Protein AF-V6S1D3-F1 (afdb_monomer)

pLDDT: mean 84.88, std 14.57, range [31.7, 97.12]

Structure (mmCIF, N/CA/C/O backbone):
data_AF-V6S1D3-F1
#
_entry.id   AF-V6S1D3-F1
#
loop_
_atom_site.group_PDB
_atom_site.id
_atom_site.type_symbol
_atom_site.label_atom_id
_atom_site.label_alt_id
_atom_site.label_comp_id
_atom_site.label_asym_id
_atom_site.label_entity_id
_atom_site.label_seq_id
_atom_site.pdbx_PDB_ins_code
_atom_site.Cartn_x
_atom_site.Cartn_y
_atom_site.Cartn_z
_atom_site.occupancy
_atom_site.B_iso_or_equiv
_atom_site.auth_seq_id
_atom_site.auth_comp_id
_atom_site.auth_asym_id
_atom_site.auth_atom_id
_atom_site.pdbx_PDB_model_num
ATOM 1 N N . MET A 1 1 ? 0.165 21.071 -6.051 1.00 31.70 1 MET A N 1
ATOM 2 C CA . MET A 1 1 ? -0.203 20.958 -4.627 1.00 31.70 1 MET A CA 1
ATOM 3 C C . MET A 1 1 ? -1.446 20.091 -4.644 1.00 31.70 1 MET A C 1
ATOM 5 O O . MET A 1 1 ? -2.507 20.615 -4.938 1.00 31.70 1 MET A O 1
ATOM 9 N N . ASN A 1 2 ? -1.272 18.768 -4.607 1.00 33.88 2 ASN A N 1
ATOM 10 C CA . ASN A 1 2 ? -2.340 17.838 -4.980 1.00 33.88 2 ASN A CA 1
ATOM 11 C C . ASN A 1 2 ? -3.103 17.347 -3.750 1.00 33.88 2 ASN A C 1
ATOM 13 O O . ASN A 1 2 ? -2.516 17.071 -2.704 1.00 33.88 2 ASN A O 1
ATOM 17 N N . ASP A 1 3 ? -4.419 17.279 -3.931 1.00 38.75 3 ASP A N 1
ATOM 18 C CA . ASP A 1 3 ? -5.449 16.842 -2.998 1.00 38.75 3 ASP A CA 1
ATOM 19 C C . ASP A 1 3 ? -5.286 15.384 -2.567 1.00 38.75 3 ASP A C 1
ATOM 21 O O . ASP A 1 3 ? -6.010 14.494 -2.996 1.00 38.75 3 ASP A O 1
ATOM 25 N N . HIS A 1 4 ? -4.426 15.132 -1.587 1.00 42.59 4 HIS A N 1
ATOM 26 C CA . HIS A 1 4 ? -4.597 13.955 -0.729 1.00 42.59 4 HIS A CA 1
ATOM 27 C C . HIS A 1 4 ? -5.746 14.170 0.289 1.00 42.59 4 HIS A C 1
ATOM 29 O O . HIS A 1 4 ? -5.700 13.608 1.378 1.00 42.59 4 HIS A O 1
ATOM 35 N N . ARG A 1 5 ? -6.678 15.121 0.070 1.00 42.47 5 ARG A N 1
ATOM 36 C CA . ARG A 1 5 ? -7.819 15.403 0.975 1.00 42.47 5 ARG A CA 1
ATOM 37 C C . ARG A 1 5 ? -8.984 14.442 0.705 1.00 42.47 5 ARG A C 1
ATOM 39 O O . ARG A 1 5 ? -9.472 13.845 1.652 1.00 42.47 5 ARG A O 1
ATOM 46 N N . ASP A 1 6 ? -9.282 14.166 -0.561 1.00 51.72 6 ASP A N 1
ATOM 47 C CA . ASP A 1 6 ? -10.417 13.315 -0.964 1.00 51.72 6 ASP A CA 1
ATOM 48 C C . ASP A 1 6 ? -10.170 11.803 -0.782 1.00 51.72 6 ASP A C 1
ATOM 50 O O . ASP A 1 6 ? -11.082 10.989 -0.915 1.00 51.72 6 ASP A O 1
ATOM 54 N N . LEU A 1 7 ? -8.930 11.395 -0.495 1.00 53.19 7 LEU A N 1
ATOM 55 C CA . LEU A 1 7 ? -8.525 9.986 -0.394 1.00 53.19 7 LEU A CA 1
ATOM 56 C C . LEU A 1 7 ? -9.093 9.289 0.854 1.00 53.19 7 LEU A C 1
ATOM 58 O O . LEU A 1 7 ? -9.283 8.075 0.855 1.00 53.19 7 LEU A O 1
ATOM 62 N N . PHE A 1 8 ? -9.336 10.074 1.907 1.00 54.19 8 PHE A N 1
ATOM 63 C CA . PHE A 1 8 ? -9.565 9.586 3.265 1.00 54.19 8 PHE A CA 1
ATOM 64 C C . PHE A 1 8 ? -10.981 9.822 3.783 1.00 54.19 8 PHE A C 1
ATOM 66 O O . PHE A 1 8 ? -11.478 8.965 4.505 1.00 54.19 8 PHE A O 1
ATOM 73 N N . GLU A 1 9 ? -11.653 10.900 3.362 1.00 52.69 9 GLU A N 1
ATOM 74 C CA . GLU A 1 9 ? -13.093 11.084 3.620 1.00 52.69 9 GLU A CA 1
ATOM 75 C C . GLU A 1 9 ? -13.883 9.912 3.007 1.00 52.69 9 GLU A C 1
ATOM 77 O O . GLU A 1 9 ? -14.646 9.255 3.699 1.00 52.69 9 GLU A O 1
ATOM 82 N N . ASN A 1 10 ? -13.537 9.483 1.787 1.00 59.31 10 ASN A N 1
ATOM 83 C CA . ASN A 1 10 ? -14.178 8.333 1.134 1.00 59.31 10 ASN A CA 1
ATOM 84 C C . ASN A 1 10 ? -13.950 6.973 1.821 1.00 59.31 10 ASN A C 1
ATOM 86 O O . ASN A 1 10 ? -14.716 6.045 1.573 1.00 59.31 10 ASN A O 1
ATOM 90 N N . LEU A 1 11 ? -12.875 6.812 2.606 1.00 64.75 11 LEU A N 1
ATOM 91 C CA . LEU A 1 11 ? -12.559 5.537 3.260 1.00 64.75 11 LEU A CA 1
ATOM 92 C C . LEU A 1 11 ? -13.444 5.323 4.491 1.00 64.75 11 LEU A C 1
ATOM 94 O O . LEU A 1 11 ? -13.803 4.185 4.760 1.00 64.75 11 LEU A O 1
ATOM 98 N N . PHE A 1 12 ? -13.814 6.409 5.179 1.00 63.56 12 PHE A N 1
ATOM 99 C CA . PHE A 1 12 ? -14.596 6.407 6.420 1.00 63.56 12 PHE A CA 1
ATOM 100 C C . PHE A 1 12 ? -16.001 7.021 6.285 1.00 63.56 12 PHE A C 1
ATOM 102 O O . PHE A 1 12 ? -16.746 7.016 7.260 1.00 63.56 12 PHE A O 1
ATOM 109 N N . ASP A 1 13 ? -16.383 7.514 5.104 1.00 60.44 13 ASP A N 1
ATOM 110 C CA . ASP A 1 13 ? -17.761 7.901 4.798 1.00 60.44 13 ASP A CA 1
ATOM 111 C C . ASP A 1 13 ? -18.659 6.663 4.615 1.00 60.44 13 ASP A C 1
ATOM 113 O O . ASP A 1 13 ? -18.249 5.640 4.050 1.00 60.44 13 ASP A O 1
ATOM 117 N N . ASP A 1 14 ? -19.917 6.784 5.058 1.00 48.09 14 ASP A N 1
ATOM 118 C CA . ASP A 1 14 ? -20.993 5.795 4.897 1.00 48.09 14 ASP A CA 1
ATOM 119 C C . ASP A 1 14 ? -21.235 5.496 3.401 1.00 48.09 14 ASP A C 1
ATOM 121 O O . ASP A 1 14 ? -22.093 6.088 2.743 1.00 48.09 14 ASP A O 1
ATOM 125 N N . GLY A 1 15 ? -20.448 4.586 2.825 1.00 56.25 15 GLY A N 1
ATOM 126 C CA . GLY A 1 15 ? -20.523 4.274 1.397 1.00 56.25 15 GLY A CA 1
ATOM 127 C C . GLY A 1 15 ? -19.236 3.812 0.722 1.00 56.25 15 GLY A C 1
ATOM 128 O O . GLY A 1 15 ? -19.253 3.698 -0.504 1.00 56.25 15 GLY A O 1
ATOM 129 N N . PHE A 1 16 ? -18.149 3.539 1.460 1.00 65.25 16 PHE A N 1
ATOM 130 C CA . PHE A 1 16 ? -16.897 3.043 0.878 1.00 65.25 16 PHE A CA 1
ATOM 131 C C . PHE A 1 16 ? -17.126 1.859 -0.082 1.00 65.25 16 PHE A C 1
ATOM 133 O O . PHE A 1 16 ? -17.372 0.717 0.321 1.00 65.25 16 PHE A O 1
ATOM 140 N N . ASP A 1 17 ? -17.006 2.129 -1.384 1.00 67.00 17 ASP A N 1
ATOM 141 C CA . ASP A 1 17 ? -16.929 1.103 -2.415 1.00 67.00 17 ASP A CA 1
ATOM 142 C C . ASP A 1 17 ? -15.466 0.886 -2.779 1.00 67.00 17 ASP A C 1
ATOM 144 O O . ASP A 1 17 ? -14.853 1.675 -3.506 1.00 67.00 17 ASP A O 1
ATOM 148 N N . SER A 1 18 ? -14.929 -0.242 -2.319 1.00 65.00 18 SER A N 1
ATOM 149 C CA . SER A 1 18 ? -13.588 -0.701 -2.673 1.00 65.00 18 SER A CA 1
ATOM 150 C C . SER A 1 18 ? -13.318 -0.672 -4.184 1.00 65.00 18 SER A C 1
ATOM 152 O O . SER A 1 18 ? -12.186 -0.426 -4.566 1.00 65.00 18 SER A O 1
ATOM 154 N N . ASN A 1 19 ? -14.311 -0.817 -5.072 1.00 64.31 19 ASN A N 1
ATOM 155 C CA . ASN A 1 19 ? -14.105 -0.749 -6.530 1.00 64.31 19 ASN A CA 1
ATOM 156 C C . ASN A 1 19 ? -13.844 0.681 -7.0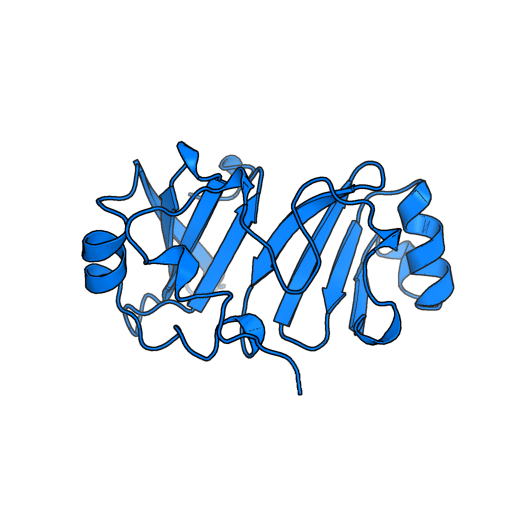49 1.00 64.31 19 ASN A C 1
ATOM 158 O O . ASN A 1 19 ? -13.356 0.902 -8.169 1.00 64.31 19 ASN A O 1
ATOM 162 N N . THR A 1 20 ? -14.190 1.685 -6.249 1.00 69.31 20 THR A N 1
ATOM 163 C CA . THR A 1 20 ? -14.003 3.101 -6.577 1.00 69.31 20 THR A CA 1
ATOM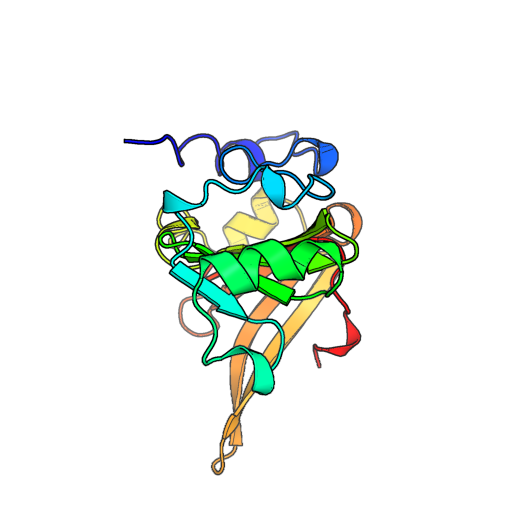 164 C C . THR A 1 20 ? -12.721 3.687 -6.014 1.00 69.31 20 THR A C 1
ATOM 166 O O . THR A 1 20 ? -12.264 4.696 -6.560 1.00 69.31 20 THR A O 1
ATOM 169 N N . PHE A 1 21 ? -12.117 3.021 -5.024 1.00 77.50 21 PHE A N 1
ATOM 170 C CA . PHE A 1 21 ? -10.929 3.496 -4.332 1.00 77.50 21 PHE A CA 1
ATOM 171 C C . PHE A 1 21 ? -9.777 3.778 -5.301 1.00 77.50 21 PHE A C 1
ATOM 173 O O . PHE A 1 21 ? -9.497 3.018 -6.235 1.00 77.50 21 PHE A O 1
ATOM 180 N N . LYS A 1 22 ? -9.132 4.922 -5.081 1.00 80.88 22 LYS A N 1
ATOM 181 C CA . LYS A 1 22 ? -8.011 5.427 -5.867 1.00 80.88 22 LYS A CA 1
A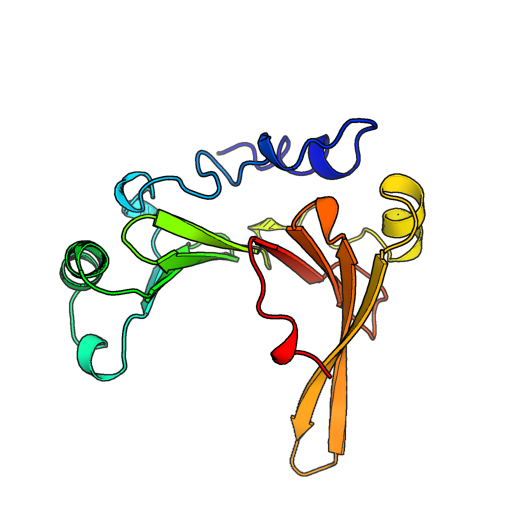TOM 182 C C . LYS A 1 22 ? -6.950 5.955 -4.929 1.00 80.88 22 LYS A C 1
ATOM 184 O O . LYS A 1 22 ? -7.275 6.584 -3.927 1.00 80.88 22 LYS A O 1
ATOM 189 N N . VAL A 1 23 ? -5.698 5.793 -5.335 1.00 80.38 23 VAL A N 1
ATOM 190 C CA . VAL A 1 23 ? -4.575 6.506 -4.739 1.00 80.38 23 VAL A CA 1
ATOM 191 C C . VAL A 1 23 ? -3.993 7.430 -5.793 1.00 80.38 23 VAL A C 1
ATOM 193 O O . VAL A 1 23 ? -3.537 6.976 -6.843 1.00 80.38 23 VAL A O 1
ATOM 196 N N . ASP A 1 24 ? -4.080 8.738 -5.554 1.00 80.69 24 ASP A N 1
ATOM 197 C CA . ASP A 1 24 ? -3.948 9.760 -6.595 1.00 80.69 24 ASP A CA 1
ATOM 198 C C . ASP A 1 24 ? -4.883 9.458 -7.789 1.00 80.69 24 ASP A C 1
ATOM 200 O O . ASP A 1 24 ? -6.104 9.406 -7.649 1.00 80.69 24 ASP A O 1
ATOM 204 N N . ASN A 1 25 ? -4.319 9.221 -8.976 1.00 84.88 25 ASN A N 1
ATOM 205 C CA . ASN A 1 25 ? -5.057 8.862 -10.188 1.00 84.88 25 ASN A CA 1
ATOM 206 C C . ASN A 1 25 ? -4.983 7.361 -10.517 1.00 84.88 25 ASN A C 1
ATOM 208 O O . ASN A 1 25 ? -5.371 6.967 -11.618 1.00 84.88 25 ASN A O 1
ATOM 212 N N . LEU A 1 26 ? -4.477 6.538 -9.595 1.00 90.38 26 LEU A N 1
ATOM 213 C CA . LEU A 1 26 ? -4.231 5.113 -9.799 1.00 90.38 26 LEU A CA 1
ATOM 214 C C . LEU A 1 26 ? -5.285 4.264 -9.087 1.00 90.38 26 LEU A C 1
ATOM 216 O O . LEU A 1 26 ? -5.695 4.573 -7.970 1.00 90.38 26 LEU A O 1
ATOM 220 N N . LYS A 1 27 ? -5.685 3.165 -9.724 1.00 90.94 27 LYS A N 1
ATOM 221 C CA . LYS A 1 27 ? -6.521 2.108 -9.143 1.00 90.94 27 LYS A CA 1
ATOM 222 C C . LYS A 1 27 ? -5.816 0.763 -9.155 1.00 90.94 27 LYS A C 1
ATOM 224 O O . LYS A 1 27 ? -4.851 0.557 -9.890 1.00 90.94 27 LYS A O 1
ATOM 229 N N . LEU A 1 28 ? -6.371 -0.193 -8.415 1.00 89.81 28 LEU A N 1
ATOM 230 C CA . LEU A 1 28 ? -6.077 -1.595 -8.688 1.00 89.81 28 LEU A CA 1
ATOM 231 C C . LEU A 1 28 ? -6.424 -1.934 -10.137 1.00 89.81 28 LEU A C 1
ATOM 233 O O . LEU A 1 28 ? -7.393 -1.430 -10.707 1.00 89.81 28 LEU A O 1
ATOM 237 N N . TYR A 1 29 ? -5.605 -2.804 -10.711 1.00 92.62 29 TYR A N 1
ATOM 238 C CA . TYR A 1 29 ? -5.677 -3.307 -12.078 1.00 92.62 29 TYR A CA 1
ATOM 239 C C . TYR A 1 29 ? -5.463 -2.256 -13.176 1.00 92.62 29 TYR A C 1
ATOM 241 O O . TYR A 1 29 ? -5.560 -2.578 -14.361 1.00 92.62 29 TYR A O 1
ATOM 249 N N . ASP A 1 30 ? -5.104 -1.022 -12.814 1.00 94.38 30 ASP A N 1
ATOM 250 C CA . ASP A 1 30 ? -4.561 -0.071 -13.773 1.00 94.38 30 ASP A CA 1
ATOM 251 C C . ASP A 1 30 ? -3.210 -0.550 -14.305 1.00 94.38 30 ASP A C 1
ATOM 253 O O . ASP A 1 30 ? -2.424 -1.169 -13.588 1.00 94.38 30 ASP A O 1
ATOM 257 N N . LYS A 1 31 ? -2.912 -0.216 -15.563 1.00 96.50 31 LYS A N 1
ATOM 258 C CA . LYS A 1 31 ? -1.578 -0.431 -16.127 1.00 96.50 31 LYS A CA 1
ATOM 259 C C . LYS A 1 31 ? -0.534 0.406 -15.396 1.00 96.50 31 LYS A C 1
ATOM 261 O O . LYS A 1 31 ? -0.771 1.588 -15.136 1.00 96.50 31 LYS A O 1
ATOM 266 N N . TYR A 1 32 ? 0.648 -0.167 -15.179 1.00 94.81 32 TYR A N 1
ATOM 267 C CA . TYR A 1 32 ? 1.772 0.529 -14.540 1.00 94.81 32 TYR A CA 1
ATOM 268 C C . TYR A 1 32 ? 2.195 1.806 -15.294 1.00 94.81 32 TYR A C 1
ATOM 270 O O . TYR A 1 32 ? 2.684 2.754 -14.689 1.00 94.81 32 TYR A O 1
ATOM 278 N N . GLU A 1 33 ? 1.941 1.880 -16.604 1.00 95.44 33 GLU A N 1
ATOM 279 C CA . GLU A 1 33 ? 2.205 3.058 -17.447 1.00 95.44 33 GLU A CA 1
ATOM 280 C C . GLU A 1 33 ? 1.448 4.322 -16.999 1.00 95.44 33 GLU A C 1
ATOM 282 O O . GLU A 1 33 ? 1.834 5.429 -17.369 1.00 95.44 33 GLU A O 1
ATOM 287 N N . LYS A 1 34 ? 0.373 4.185 -16.206 1.00 95.50 34 LYS A N 1
ATOM 288 C CA . LYS A 1 34 ? -0.346 5.333 -15.630 1.00 95.50 34 LYS A CA 1
ATOM 289 C C . LYS A 1 34 ? 0.413 6.015 -14.491 1.00 95.50 34 LYS A C 1
ATOM 291 O O . LYS A 1 34 ? 0.047 7.127 -14.112 1.00 95.50 34 LYS A O 1
ATOM 296 N N . ILE A 1 35 ? 1.426 5.361 -13.920 1.00 94.88 35 ILE A N 1
ATOM 297 C CA . ILE A 1 35 ? 2.241 5.929 -12.847 1.00 94.88 35 ILE A CA 1
ATOM 298 C C . ILE A 1 35 ? 3.006 7.128 -13.411 1.00 94.88 35 ILE A C 1
ATOM 300 O O . ILE A 1 35 ? 3.734 7.005 -14.396 1.00 94.88 35 ILE A O 1
ATOM 304 N N . ASP A 1 36 ? 2.865 8.292 -12.775 1.00 93.88 36 ASP A N 1
ATOM 305 C CA . ASP A 1 36 ? 3.671 9.456 -13.135 1.00 93.88 36 ASP A CA 1
ATOM 306 C C . ASP A 1 36 ? 5.142 9.155 -12.841 1.00 93.88 36 ASP A C 1
ATOM 308 O O . ASP A 1 36 ? 5.568 9.120 -11.685 1.00 93.88 36 ASP A O 1
ATOM 312 N N . PHE A 1 37 ? 5.926 8.966 -13.902 1.00 94.25 37 PHE A N 1
ATOM 313 C CA . PHE A 1 37 ? 7.347 8.651 -13.806 1.00 94.25 37 PHE A CA 1
ATOM 314 C C . PHE A 1 37 ? 8.121 9.667 -12.950 1.00 94.25 37 PHE A C 1
ATOM 316 O O . PHE A 1 37 ?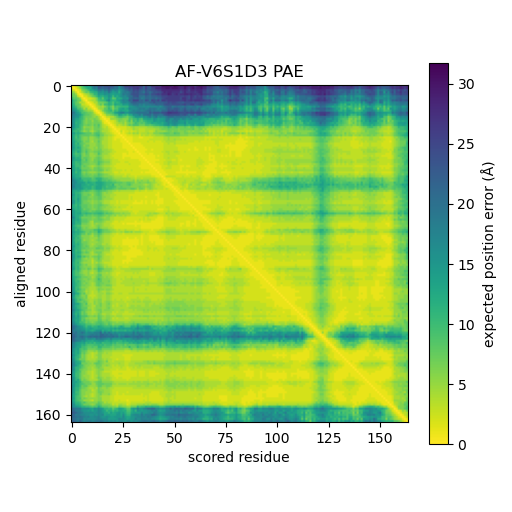 9.100 9.303 -12.304 1.00 94.25 37 PHE A O 1
ATOM 323 N N . LYS A 1 38 ? 7.675 10.932 -12.884 1.00 94.56 38 LYS A N 1
ATOM 324 C CA . LYS A 1 38 ? 8.315 11.972 -12.059 1.00 94.56 38 LYS A CA 1
ATOM 325 C C . LYS A 1 38 ? 8.113 11.772 -10.557 1.00 94.56 38 LYS A C 1
ATOM 327 O O . LYS A 1 38 ? 8.879 12.332 -9.778 1.00 94.56 38 LYS A O 1
ATOM 332 N N . LYS A 1 39 ? 7.091 11.015 -10.154 1.00 94.00 39 LYS A N 1
ATOM 333 C CA . LYS A 1 39 ? 6.829 10.665 -8.754 1.00 94.00 39 LYS A CA 1
ATOM 334 C C . LYS A 1 39 ? 7.572 9.410 -8.307 1.00 94.00 39 LYS A C 1
ATOM 336 O O . LYS A 1 39 ? 7.577 9.118 -7.113 1.00 94.00 39 LYS A O 1
ATOM 341 N N . ILE A 1 40 ? 8.170 8.658 -9.231 1.00 96.25 40 ILE A N 1
ATOM 342 C CA . ILE A 1 40 ? 8.870 7.420 -8.897 1.00 96.25 40 ILE A CA 1
ATOM 343 C C . ILE A 1 40 ? 10.187 7.761 -8.202 1.00 96.25 40 ILE A C 1
ATOM 345 O O . ILE A 1 40 ? 11.063 8.406 -8.776 1.00 96.25 40 ILE A O 1
ATOM 349 N N . GLN A 1 41 ? 10.323 7.286 -6.970 1.00 95.81 41 GLN A N 1
ATOM 350 C CA . GLN A 1 41 ? 11.561 7.339 -6.207 1.00 95.81 41 GLN A CA 1
ATOM 351 C C . GLN A 1 41 ? 12.448 6.139 -6.543 1.00 95.81 41 GLN A C 1
ATOM 353 O O . GLN A 1 41 ? 13.641 6.297 -6.796 1.00 95.81 41 GLN A O 1
ATOM 358 N N . GLU A 1 42 ? 11.859 4.942 -6.573 1.00 96.44 42 GLU A N 1
ATOM 359 C CA . GLU A 1 42 ? 12.586 3.693 -6.772 1.00 96.44 42 GLU A CA 1
ATOM 360 C C . GLU A 1 42 ? 11.714 2.624 -7.441 1.00 96.44 42 GLU A C 1
ATOM 362 O O . GLU A 1 42 ? 10.488 2.631 -7.336 1.00 96.44 42 GLU A O 1
ATOM 367 N N . ILE A 1 43 ? 12.366 1.696 -8.143 1.00 97.12 43 ILE A N 1
ATOM 368 C CA . ILE A 1 43 ? 11.752 0.476 -8.668 1.00 97.12 43 ILE A CA 1
ATOM 369 C C . ILE A 1 43 ? 12.623 -0.703 -8.236 1.00 97.12 43 ILE A C 1
ATOM 371 O O . ILE A 1 43 ? 13.840 -0.693 -8.462 1.00 97.12 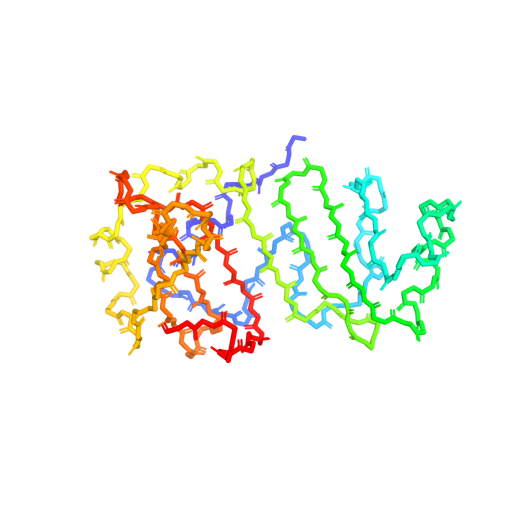43 ILE A O 1
ATOM 375 N N . TYR A 1 44 ? 11.994 -1.719 -7.661 1.00 95.44 44 TYR A N 1
ATOM 376 C CA . TYR A 1 44 ? 12.606 -2.987 -7.291 1.00 95.44 44 TYR A CA 1
ATOM 377 C C . TYR A 1 44 ? 12.005 -4.112 -8.137 1.00 95.44 44 TYR A C 1
ATOM 379 O O . TYR A 1 44 ? 10.794 -4.282 -8.168 1.00 95.44 44 TYR A O 1
ATOM 387 N N . ILE A 1 45 ? 12.840 -4.883 -8.832 1.00 93.88 45 ILE A N 1
ATOM 388 C CA . ILE A 1 45 ? 12.409 -6.054 -9.621 1.00 93.88 45 ILE A CA 1
ATOM 389 C C . ILE A 1 45 ? 13.136 -7.287 -9.097 1.00 93.88 45 ILE A C 1
ATOM 391 O O . ILE A 1 45 ? 12.534 -8.262 -8.667 1.00 93.88 45 ILE A O 1
ATOM 395 N N . SER A 1 46 ? 14.463 -7.220 -9.102 1.00 91.00 46 SER A N 1
ATOM 396 C CA . SER A 1 46 ? 15.335 -8.226 -8.507 1.00 91.00 46 SER A CA 1
ATOM 397 C C . SER A 1 46 ? 16.694 -7.608 -8.163 1.00 91.00 46 SER A C 1
ATOM 399 O O . SER A 1 46 ? 17.037 -6.560 -8.731 1.00 91.00 46 SER A O 1
ATOM 401 N N . PRO A 1 47 ? 17.512 -8.257 -7.314 1.00 89.06 47 PRO A N 1
ATOM 402 C CA . PRO A 1 47 ? 18.846 -7.757 -6.968 1.00 89.06 47 PRO A CA 1
ATOM 403 C C . PRO A 1 47 ? 19.735 -7.484 -8.195 1.00 89.06 47 PRO A C 1
ATOM 405 O O . PRO A 1 47 ? 20.481 -6.511 -8.247 1.00 89.06 47 PRO A O 1
ATOM 408 N N . GLU A 1 48 ? 19.607 -8.289 -9.254 1.00 85.69 48 GLU A N 1
ATOM 409 C CA . GLU A 1 48 ? 20.384 -8.125 -10.492 1.00 85.69 48 GLU A CA 1
ATOM 410 C C . GLU A 1 48 ? 20.050 -6.833 -11.254 1.00 85.69 48 GLU A C 1
ATOM 412 O O . GLU A 1 48 ? 20.863 -6.319 -12.026 1.00 85.69 48 GLU A O 1
ATOM 417 N N . THR A 1 49 ? 18.852 -6.285 -11.038 1.00 84.56 49 THR A N 1
ATOM 418 C CA . THR A 1 49 ? 18.392 -5.060 -11.702 1.00 84.56 49 THR A CA 1
ATOM 419 C C . THR A 1 49 ? 18.792 -3.784 -10.970 1.00 84.56 49 THR A C 1
ATOM 421 O O . THR A 1 49 ? 18.595 -2.704 -11.524 1.00 84.56 49 THR A O 1
ATOM 424 N N . GLU A 1 50 ? 19.387 -3.865 -9.775 1.00 86.12 50 GLU A N 1
ATOM 425 C CA . GLU A 1 50 ? 19.693 -2.698 -8.933 1.00 86.12 50 GLU A CA 1
ATOM 426 C C . GLU A 1 50 ? 20.526 -1.635 -9.654 1.00 86.12 50 GLU A C 1
ATOM 428 O O . GLU A 1 50 ? 20.244 -0.445 -9.529 1.00 86.12 50 GLU A O 1
ATOM 433 N N . ARG A 1 51 ? 21.491 -2.073 -10.475 1.00 90.38 51 ARG A N 1
ATOM 434 C CA . ARG A 1 51 ? 22.415 -1.205 -11.227 1.00 90.38 51 ARG A CA 1
ATOM 435 C C . ARG A 1 51 ? 21.781 -0.515 -12.437 1.00 90.38 51 ARG A C 1
ATOM 437 O O . ARG A 1 51 ? 22.427 0.321 -13.067 1.00 90.38 51 ARG A O 1
ATOM 444 N N . LEU A 1 52 ? 20.560 -0.889 -12.816 1.00 93.44 52 LEU A N 1
ATOM 445 C CA . LEU A 1 52 ? 19.870 -0.284 -13.949 1.00 93.44 52 LEU A CA 1
ATOM 446 C C . LEU A 1 52 ? 19.356 1.110 -13.591 1.00 93.44 52 LEU A C 1
ATOM 448 O O . LEU A 1 52 ? 18.947 1.376 -12.461 1.00 93.44 52 LEU A O 1
ATOM 452 N N . SER A 1 53 ? 19.317 1.992 -14.590 1.00 96.06 53 SER A N 1
ATOM 453 C CA . SER A 1 53 ? 18.648 3.282 -14.447 1.00 96.06 53 SER A CA 1
ATOM 454 C C . SER A 1 53 ? 17.158 3.086 -14.155 1.00 96.06 53 SER A C 1
ATOM 456 O O . SER A 1 53 ? 16.556 2.096 -14.578 1.00 96.06 53 SER A O 1
ATOM 458 N N . LEU A 1 54 ? 16.540 4.065 -13.492 1.00 95.56 54 LEU A N 1
ATOM 459 C CA . LEU A 1 54 ? 15.108 4.032 -13.185 1.00 95.56 54 LEU A CA 1
ATOM 460 C C . LEU A 1 54 ? 14.251 3.814 -14.440 1.00 95.56 54 LEU A C 1
ATOM 462 O O . LEU A 1 54 ? 13.314 3.024 -14.423 1.00 95.56 54 LEU A O 1
ATOM 466 N N . LYS A 1 55 ? 14.630 4.447 -15.558 1.00 95.88 55 LYS A N 1
ATOM 467 C CA . LYS A 1 55 ? 13.962 4.273 -16.852 1.00 95.88 55 LYS A CA 1
ATOM 468 C C . LYS A 1 55 ? 14.031 2.824 -17.341 1.00 95.88 55 LYS A C 1
ATOM 470 O O . LYS A 1 55 ? 13.009 2.251 -17.687 1.00 95.88 55 LYS A O 1
ATOM 475 N N . ASN A 1 56 ? 15.215 2.211 -17.298 1.00 95.88 56 ASN A N 1
ATOM 476 C CA . ASN A 1 56 ? 15.390 0.822 -17.730 1.00 95.88 56 ASN A CA 1
ATOM 477 C C . ASN A 1 56 ? 14.640 -0.162 -16.820 1.00 95.88 56 ASN A C 1
ATOM 479 O O . ASN A 1 56 ? 14.156 -1.187 -17.295 1.00 95.88 56 ASN A O 1
ATOM 483 N N . LYS A 1 57 ? 14.550 0.130 -15.516 1.00 96.06 57 LYS A N 1
ATOM 484 C CA . LYS A 1 57 ? 13.726 -0.647 -14.582 1.00 96.06 57 LYS A CA 1
ATOM 485 C C . LYS A 1 57 ? 12.239 -0.506 -14.921 1.00 96.06 57 LYS A C 1
ATOM 487 O O . LYS A 1 57 ? 11.549 -1.511 -15.010 1.00 96.06 57 LYS A O 1
ATOM 492 N N . PHE A 1 58 ? 11.768 0.709 -15.195 1.00 95.88 58 PHE A N 1
ATOM 493 C CA . PHE A 1 58 ? 10.378 0.959 -15.582 1.00 95.88 58 PHE A CA 1
ATOM 494 C C . PHE A 1 58 ? 9.996 0.252 -16.889 1.00 95.88 58 PHE A C 1
ATOM 496 O O . PHE A 1 58 ? 8.956 -0.393 -16.953 1.00 95.88 58 PHE A O 1
ATOM 503 N N . ASP A 1 59 ? 10.869 0.271 -17.900 1.00 94.12 59 ASP A N 1
ATOM 504 C CA . ASP A 1 59 ? 10.644 -0.456 -19.158 1.00 94.12 59 ASP A CA 1
ATOM 505 C C . ASP A 1 59 ? 10.585 -1.983 -18.946 1.00 94.12 59 ASP A C 1
ATOM 507 O O . ASP A 1 59 ? 9.874 -2.696 -19.658 1.00 94.12 59 ASP A O 1
ATOM 511 N N . LYS A 1 60 ? 11.311 -2.510 -17.949 1.00 94.50 60 LYS A N 1
ATOM 512 C CA . LYS A 1 60 ? 11.298 -3.940 -17.607 1.00 94.50 60 LYS A CA 1
ATOM 513 C C . LYS A 1 60 ? 9.993 -4.408 -16.964 1.00 94.50 60 LYS A C 1
ATOM 515 O O . LYS A 1 60 ? 9.672 -5.583 -17.139 1.00 94.50 60 LYS A O 1
ATOM 520 N N . LEU A 1 61 ? 9.227 -3.523 -16.317 1.00 94.06 61 LEU A N 1
ATOM 521 C CA . LEU A 1 61 ? 7.926 -3.858 -15.710 1.00 94.06 61 LEU A CA 1
ATOM 522 C C . LEU A 1 61 ? 6.897 -4.379 -16.726 1.00 94.06 61 LEU A C 1
ATOM 524 O O . LEU A 1 61 ? 5.921 -5.021 -16.350 1.00 94.06 61 LEU A O 1
ATOM 528 N N . LYS A 1 62 ? 7.143 -4.167 -18.025 1.00 92.31 62 LYS A N 1
ATOM 529 C CA . LYS A 1 62 ? 6.359 -4.764 -19.107 1.00 92.31 62 LYS A CA 1
ATOM 530 C C . LYS A 1 62 ? 6.389 -6.298 -19.111 1.00 92.31 62 LYS A C 1
ATOM 532 O O . LYS A 1 62 ? 5.462 -6.934 -19.587 1.00 92.31 62 LYS A O 1
ATOM 537 N N . ASN A 1 63 ? 7.490 -6.895 -18.662 1.00 91.75 63 ASN A N 1
ATOM 538 C CA . ASN A 1 63 ? 7.714 -8.339 -18.788 1.00 91.75 63 ASN A CA 1
ATOM 539 C C . ASN A 1 63 ? 8.065 -9.008 -17.457 1.00 91.75 63 ASN A C 1
ATOM 541 O O . ASN A 1 63 ? 8.297 -10.214 -17.434 1.00 91.75 63 ASN A O 1
ATOM 545 N N . VAL A 1 64 ? 8.200 -8.231 -16.383 1.00 93.38 64 VAL A N 1
ATOM 546 C CA . VAL A 1 64 ? 8.654 -8.724 -15.085 1.00 93.38 64 VAL A CA 1
ATOM 547 C C . VAL A 1 64 ? 7.885 -8.014 -13.984 1.00 93.38 64 VAL A C 1
ATOM 549 O O . VAL A 1 64 ? 7.697 -6.800 -14.039 1.00 93.38 64 VAL A O 1
ATOM 552 N N . ASP A 1 65 ? 7.485 -8.782 -12.982 1.00 94.81 65 ASP A N 1
ATOM 553 C CA . ASP A 1 65 ? 6.831 -8.276 -11.783 1.00 94.81 65 ASP A CA 1
ATOM 554 C C . ASP A 1 65 ? 7.822 -7.479 -10.917 1.00 94.81 65 ASP A C 1
ATOM 556 O O . ASP A 1 65 ? 9.042 -7.662 -10.994 1.00 94.81 65 ASP A O 1
ATOM 560 N N . GLY A 1 66 ? 7.314 -6.569 -10.093 1.00 95.19 66 GLY A N 1
ATOM 561 C CA . GLY A 1 66 ? 8.162 -5.752 -9.233 1.00 95.19 66 GLY A CA 1
ATOM 562 C C . GLY A 1 66 ? 7.392 -4.757 -8.380 1.00 95.19 66 GLY A C 1
ATOM 563 O O . GLY A 1 66 ? 6.174 -4.635 -8.472 1.00 95.19 66 GLY A O 1
ATOM 564 N N . PHE A 1 67 ? 8.126 -4.012 -7.563 1.00 96.31 67 PHE A N 1
ATOM 565 C CA . PHE A 1 67 ? 7.604 -2.956 -6.711 1.00 96.31 67 PHE A CA 1
ATOM 566 C C . PHE A 1 67 ? 8.034 -1.582 -7.217 1.00 96.31 67 PHE A C 1
ATOM 568 O O . PHE A 1 67 ? 9.190 -1.370 -7.586 1.00 96.31 67 PHE A O 1
ATOM 575 N N . VAL A 1 68 ? 7.105 -0.632 -7.214 1.00 97.00 68 VAL A N 1
ATOM 576 C CA . VAL A 1 68 ? 7.359 0.773 -7.545 1.00 97.00 68 VAL A CA 1
ATOM 577 C C . VAL A 1 68 ? 7.096 1.616 -6.305 1.00 97.00 68 VAL A C 1
ATOM 579 O O . VAL A 1 68 ? 5.974 1.641 -5.805 1.00 97.00 68 VAL A O 1
ATOM 582 N N . HIS A 1 69 ? 8.117 2.319 -5.825 1.00 96.56 69 HIS A N 1
ATOM 583 C CA . HIS A 1 69 ? 8.035 3.218 -4.677 1.00 96.56 69 HIS A CA 1
ATOM 584 C C . HIS A 1 69 ? 7.963 4.667 -5.156 1.00 96.56 69 HIS A C 1
ATOM 586 O O . HIS A 1 69 ? 8.805 5.128 -5.934 1.00 96.56 69 HIS A O 1
ATOM 592 N N . LEU A 1 70 ? 6.949 5.389 -4.693 1.00 95.25 70 LEU A N 1
ATOM 593 C CA . LEU A 1 70 ? 6.724 6.795 -4.999 1.00 95.25 70 LEU A CA 1
ATOM 594 C C . LEU A 1 70 ? 7.185 7.678 -3.835 1.00 95.25 70 LEU A C 1
ATOM 596 O O . LEU A 1 70 ? 7.123 7.278 -2.674 1.00 95.25 70 LEU A O 1
ATOM 600 N N . ILE A 1 71 ? 7.569 8.915 -4.154 1.00 91.06 71 ILE A N 1
ATOM 601 C CA . ILE A 1 71 ? 8.108 9.912 -3.207 1.00 91.06 71 ILE A CA 1
ATOM 602 C C . ILE A 1 71 ? 7.191 10.259 -2.017 1.00 91.06 71 ILE A C 1
ATOM 604 O O . ILE A 1 71 ? 7.660 10.815 -1.024 1.00 91.06 71 ILE A O 1
ATOM 608 N N . ASP A 1 72 ? 5.897 9.949 -2.110 1.00 88.38 72 ASP A N 1
ATOM 609 C CA . ASP A 1 72 ? 4.884 10.300 -1.109 1.00 88.38 72 ASP A CA 1
ATOM 610 C C . ASP A 1 72 ? 4.593 9.144 -0.127 1.00 88.38 72 ASP A C 1
ATOM 612 O O . ASP A 1 72 ? 3.613 9.194 0.604 1.00 88.38 72 ASP A O 1
ATOM 616 N N . GLY A 1 73 ? 5.428 8.098 -0.082 1.00 90.56 73 GLY A N 1
ATOM 617 C CA . GLY A 1 73 ? 5.224 6.949 0.818 1.00 90.56 73 GLY A CA 1
ATOM 618 C C . GLY A 1 73 ? 4.210 5.925 0.293 1.00 90.56 73 GLY A C 1
ATOM 619 O O . GLY A 1 73 ? 3.647 5.146 1.059 1.00 90.56 73 GLY A O 1
ATOM 620 N N . ILE A 1 74 ? 3.978 5.918 -1.023 1.00 94.25 74 ILE A N 1
ATOM 621 C CA . ILE A 1 74 ? 3.130 4.943 -1.719 1.00 94.25 74 ILE A CA 1
ATOM 622 C C . ILE A 1 74 ? 4.040 3.897 -2.355 1.00 94.25 74 ILE A C 1
ATOM 624 O O . ILE A 1 74 ? 4.943 4.245 -3.113 1.00 94.25 74 ILE A O 1
ATOM 628 N N . SER A 1 75 ? 3.787 2.619 -2.098 1.00 95.81 75 SER A N 1
ATOM 629 C CA . SER A 1 75 ? 4.420 1.515 -2.823 1.00 95.81 75 SER A CA 1
ATOM 630 C C . SER A 1 75 ? 3.371 0.705 -3.567 1.00 95.81 75 SER A C 1
ATOM 632 O O . SER A 1 75 ? 2.289 0.455 -3.042 1.00 95.81 75 SER A O 1
ATOM 634 N N . LEU A 1 76 ? 3.699 0.301 -4.786 1.00 95.50 76 LEU A N 1
ATOM 635 C CA . LEU A 1 76 ? 2.812 -0.426 -5.685 1.00 95.50 76 LEU A CA 1
ATOM 636 C C . LEU A 1 76 ? 3.447 -1.761 -6.035 1.00 95.50 76 LEU A C 1
ATOM 638 O O . LEU A 1 76 ? 4.611 -1.779 -6.427 1.00 95.50 76 LEU A O 1
ATOM 642 N N . GLU A 1 77 ? 2.693 -2.849 -5.954 1.00 95.50 77 GLU A N 1
ATOM 643 C CA . GLU A 1 77 ? 3.089 -4.106 -6.588 1.00 95.50 77 GLU A CA 1
ATOM 644 C C . GLU A 1 77 ? 2.555 -4.134 -8.015 1.00 95.50 77 GLU A C 1
ATOM 646 O O . GLU A 1 77 ? 1.356 -3.954 -8.253 1.00 95.50 77 GLU A O 1
ATOM 651 N N . ILE A 1 78 ? 3.454 -4.367 -8.961 1.00 96.00 78 ILE A N 1
ATOM 652 C CA . ILE A 1 78 ? 3.150 -4.543 -10.370 1.00 96.00 78 ILE A CA 1
ATOM 653 C C . ILE A 1 78 ? 3.309 -6.021 -10.688 1.00 96.00 78 ILE A C 1
ATOM 655 O O . ILE A 1 78 ? 4.398 -6.571 -10.536 1.00 96.00 78 ILE A O 1
ATOM 659 N N . SER A 1 79 ? 2.238 -6.645 -11.169 1.00 94.12 79 SER A N 1
ATOM 660 C CA . SER A 1 79 ? 2.295 -8.001 -11.709 1.00 94.12 79 SER A CA 1
ATOM 661 C C . SER A 1 79 ? 1.533 -8.075 -13.015 1.00 94.12 79 SER A C 1
ATOM 663 O O . SER A 1 79 ? 0.408 -7.578 -13.104 1.00 94.12 79 SER A O 1
ATOM 665 N N . ASN A 1 80 ? 2.138 -8.698 -14.028 1.00 93.81 80 ASN A N 1
ATOM 666 C CA . ASN A 1 80 ? 1.572 -8.779 -15.379 1.00 93.81 80 ASN A CA 1
ATOM 667 C C . ASN A 1 80 ? 1.136 -7.399 -15.916 1.00 93.81 80 ASN A C 1
ATOM 669 O O . ASN A 1 80 ? -0.000 -7.214 -16.355 1.00 93.81 80 ASN A O 1
ATOM 673 N N . GLU A 1 81 ? 2.037 -6.413 -15.834 1.00 95.56 81 GLU A N 1
ATOM 674 C CA . GLU A 1 81 ? 1.849 -5.031 -16.312 1.00 95.56 81 GLU A CA 1
ATOM 675 C C . GLU A 1 81 ? 0.770 -4.204 -15.581 1.00 95.56 81 GLU A C 1
ATOM 677 O O . GLU A 1 81 ? 0.504 -3.059 -15.964 1.00 95.56 81 GLU A O 1
ATOM 682 N N . ILE A 1 82 ? 0.147 -4.737 -14.528 1.00 95.31 82 ILE A N 1
ATOM 683 C CA . ILE A 1 82 ? -0.929 -4.058 -13.798 1.00 95.31 82 ILE A CA 1
ATOM 684 C C . ILE A 1 82 ? -0.624 -3.917 -12.312 1.00 95.31 82 ILE A C 1
ATOM 686 O O . ILE A 1 82 ? 0.071 -4.737 -11.718 1.00 95.31 82 ILE A O 1
ATOM 690 N N . ILE A 1 83 ? -1.187 -2.879 -11.701 1.00 94.62 83 ILE A N 1
ATOM 691 C CA . ILE A 1 83 ? -1.101 -2.635 -10.263 1.00 94.62 83 ILE A CA 1
ATOM 692 C C . ILE A 1 83 ? -1.979 -3.661 -9.542 1.00 94.62 83 ILE A C 1
ATOM 694 O O . ILE A 1 83 ? -3.192 -3.704 -9.750 1.00 94.62 83 ILE A O 1
ATOM 698 N N . LYS A 1 84 ? -1.387 -4.500 -8.696 1.00 92.94 84 LYS A N 1
ATOM 699 C CA . LYS A 1 84 ? -2.106 -5.520 -7.913 1.00 92.94 84 LYS A CA 1
ATOM 700 C C . LY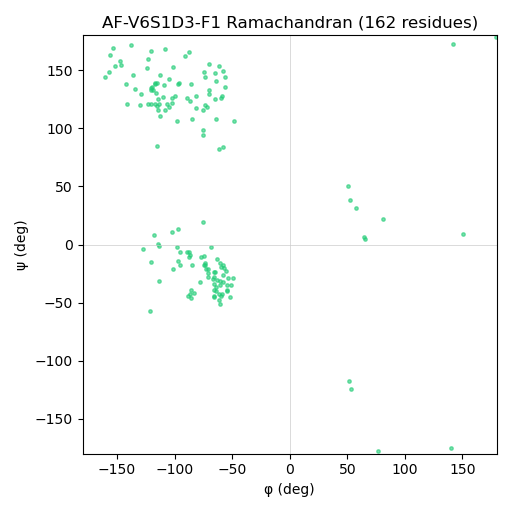S A 1 84 ? -2.332 -5.137 -6.467 1.00 92.94 84 LYS A C 1
ATOM 702 O O . LYS A 1 84 ? -3.225 -5.691 -5.826 1.00 92.94 84 LYS A O 1
ATOM 707 N N . TYR A 1 85 ? -1.532 -4.204 -5.975 1.00 93.19 85 TYR A N 1
ATOM 708 C CA . TYR A 1 85 ? -1.494 -3.913 -4.563 1.00 93.19 85 TYR A CA 1
ATOM 709 C C . TYR A 1 85 ? -0.898 -2.531 -4.297 1.00 93.19 85 TYR A C 1
ATOM 711 O O . TYR A 1 85 ? 0.023 -2.094 -4.988 1.00 93.19 85 TYR A O 1
ATOM 719 N N . PHE A 1 86 ? -1.445 -1.861 -3.287 1.00 93.50 86 PHE A N 1
ATOM 720 C CA . PHE A 1 86 ? -0.995 -0.588 -2.745 1.00 93.50 86 PHE A CA 1
ATOM 721 C C . PHE A 1 86 ? -0.569 -0.779 -1.293 1.00 93.50 86 PHE A C 1
ATOM 723 O O . PHE A 1 86 ? -1.273 -1.407 -0.504 1.00 93.50 86 PHE A O 1
ATOM 730 N N . LYS A 1 87 ? 0.543 -0.149 -0.933 1.00 94.25 87 LYS A N 1
ATOM 731 C CA . LYS A 1 87 ? 1.024 0.033 0.435 1.00 94.25 87 LYS A CA 1
ATOM 732 C C . LYS A 1 87 ? 1.190 1.527 0.684 1.00 94.25 87 LYS A C 1
ATOM 734 O O . LYS A 1 87 ? 1.933 2.179 -0.049 1.00 94.25 87 LYS A O 1
ATOM 739 N N . LEU A 1 88 ? 0.498 2.060 1.680 1.00 93.56 88 LEU A N 1
ATOM 740 C CA . LEU A 1 88 ? 0.443 3.485 1.998 1.00 93.56 88 LEU A CA 1
ATOM 741 C C . LEU A 1 88 ? 1.033 3.720 3.391 1.00 93.56 88 LEU A C 1
ATOM 743 O O . LEU A 1 88 ? 0.540 3.163 4.373 1.00 93.56 88 LEU A O 1
ATOM 747 N N . ARG A 1 89 ? 2.086 4.539 3.462 1.00 92.56 89 ARG A N 1
ATOM 748 C CA . ARG A 1 89 ? 2.771 4.972 4.690 1.00 92.56 89 ARG A CA 1
ATOM 749 C C . ARG A 1 89 ? 3.124 6.458 4.648 1.00 92.56 89 ARG A C 1
ATOM 751 O O . ARG A 1 89 ? 3.008 7.117 3.611 1.00 92.56 89 ARG A O 1
ATOM 758 N N . ASP A 1 90 ? 3.592 6.967 5.783 1.00 88.12 90 ASP A N 1
ATOM 759 C CA . ASP A 1 90 ? 4.191 8.294 5.921 1.00 88.12 90 ASP A CA 1
ATOM 760 C C . ASP A 1 90 ? 3.280 9.409 5.374 1.00 88.12 90 ASP A C 1
ATOM 762 O O . ASP A 1 90 ? 2.118 9.525 5.766 1.00 88.12 90 ASP A O 1
ATOM 766 N N . LYS A 1 91 ? 3.792 10.220 4.440 1.00 88.81 91 LYS A N 1
ATOM 767 C CA . LYS A 1 91 ? 3.082 11.359 3.844 1.00 88.81 91 LYS A CA 1
ATOM 768 C C . LYS A 1 91 ? 1.769 10.963 3.181 1.00 88.81 91 LYS A C 1
ATOM 770 O O . LYS A 1 91 ? 0.829 11.751 3.202 1.00 88.81 91 LYS A O 1
ATOM 775 N N . SER A 1 92 ? 1.679 9.754 2.624 1.00 88.06 92 SER A N 1
ATOM 776 C CA . SER A 1 92 ? 0.461 9.311 1.946 1.00 88.06 92 SER A CA 1
ATOM 777 C C . SER A 1 92 ? -0.712 9.170 2.903 1.00 88.06 92 SER A C 1
ATOM 779 O O . SER A 1 92 ? -1.831 9.378 2.457 1.00 88.06 92 SER A O 1
ATOM 781 N N . ILE A 1 93 ? -0.468 8.894 4.192 1.00 88.69 93 ILE A N 1
ATOM 782 C CA . ILE A 1 93 ? -1.495 8.704 5.228 1.00 88.69 93 ILE A CA 1
ATOM 783 C C . ILE A 1 93 ? -1.423 9.739 6.357 1.00 88.69 93 ILE A C 1
ATOM 785 O O . ILE A 1 93 ? -2.138 9.606 7.345 1.00 88.69 93 ILE A O 1
ATOM 789 N N . GLU A 1 94 ? -0.590 10.778 6.239 1.00 88.62 94 GLU A N 1
ATOM 790 C CA . GLU A 1 94 ? -0.262 11.700 7.342 1.00 88.62 94 GLU A CA 1
ATOM 791 C C . GLU A 1 94 ? -1.502 12.261 8.062 1.00 88.62 94 GLU A C 1
ATOM 793 O O . GLU A 1 94 ? -1.506 12.411 9.283 1.00 88.62 94 GLU A O 1
ATOM 798 N N . LYS A 1 95 ? -2.588 12.488 7.314 1.00 84.69 95 LYS A N 1
ATOM 799 C CA . LYS A 1 95 ? -3.842 13.075 7.805 1.00 84.69 95 LYS A CA 1
ATOM 800 C C . LYS A 1 95 ? -4.690 12.136 8.656 1.00 84.69 95 LYS A C 1
ATOM 802 O O . LYS A 1 95 ? -5.573 12.616 9.355 1.00 84.69 95 LYS A O 1
ATOM 807 N N . ILE A 1 96 ? -4.445 10.831 8.583 1.00 85.19 96 ILE A N 1
ATOM 808 C CA . ILE A 1 96 ? -5.208 9.807 9.308 1.00 85.19 96 ILE A CA 1
ATOM 809 C C . ILE A 1 96 ? -4.368 9.080 10.358 1.00 85.19 96 ILE A C 1
ATOM 811 O O . ILE A 1 96 ? -4.885 8.228 11.071 1.00 85.19 96 ILE A O 1
ATOM 815 N N . THR A 1 97 ? -3.090 9.439 10.507 1.00 89.50 97 THR A N 1
ATOM 816 C CA . THR A 1 97 ? -2.207 8.856 11.534 1.00 89.50 97 THR A CA 1
ATOM 817 C C . THR A 1 97 ? -2.661 9.150 12.967 1.00 89.50 97 THR A C 1
ATOM 819 O O . THR A 1 97 ? -2.160 8.547 13.910 1.00 89.50 97 THR A O 1
ATOM 822 N N . SER A 1 98 ? -3.607 10.076 13.169 1.00 91.38 98 SER A N 1
ATOM 823 C CA . SER A 1 98 ? -4.235 10.319 14.470 1.00 91.38 98 SER A CA 1
ATOM 824 C C . SER A 1 98 ? -5.412 9.393 14.779 1.00 91.38 98 SER A C 1
ATOM 826 O O . SER A 1 98 ? -5.785 9.323 15.946 1.00 91.38 98 SER A O 1
ATOM 828 N N . ILE A 1 99 ? -5.987 8.723 13.771 1.00 91.12 99 ILE A N 1
ATOM 829 C CA . ILE A 1 99 ? -7.170 7.865 13.920 1.00 91.12 99 ILE A CA 1
ATOM 830 C C . ILE A 1 99 ? -6.787 6.607 14.698 1.00 91.12 99 ILE A C 1
ATOM 832 O O . ILE A 1 99 ? -5.802 5.939 14.362 1.00 91.12 99 ILE A O 1
ATOM 836 N N . THR A 1 100 ? -7.561 6.282 15.731 1.00 94.38 100 THR A N 1
ATOM 837 C CA . THR A 1 100 ? -7.333 5.099 16.567 1.00 94.38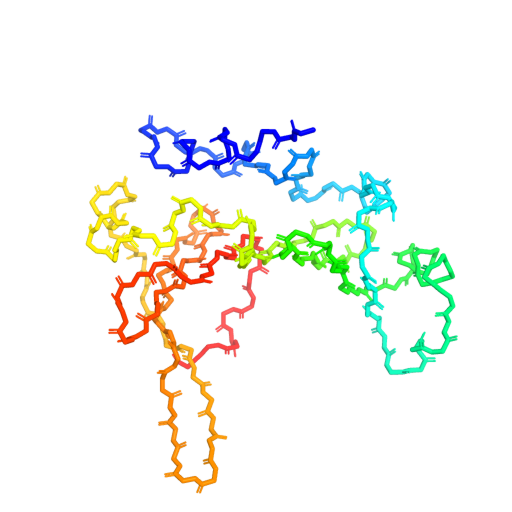 100 THR A CA 1
ATOM 838 C C . THR A 1 100 ? -8.007 3.847 16.017 1.00 94.38 100 THR A C 1
ATOM 840 O O . THR A 1 100 ? -8.900 3.911 15.170 1.00 94.38 100 THR A O 1
ATOM 843 N N . LYS A 1 101 ? -7.621 2.679 16.542 1.00 94.44 101 LYS A N 1
ATOM 844 C CA . LYS A 1 101 ? -8.321 1.416 16.264 1.00 94.44 101 LYS A CA 1
ATOM 845 C C . LYS A 1 101 ? -9.828 1.517 16.521 1.00 94.44 101 LYS A C 1
ATOM 847 O O . LYS A 1 101 ? -10.615 1.047 15.706 1.00 94.44 101 LYS A O 1
ATOM 852 N N . GLU A 1 102 ? -10.225 2.113 17.644 1.00 93.00 102 GLU A N 1
ATOM 853 C CA . GLU A 1 102 ? -11.636 2.218 18.026 1.00 93.00 102 GLU A CA 1
ATOM 854 C C . GLU A 1 102 ? -12.422 3.072 17.027 1.00 93.00 102 GLU A C 1
ATOM 856 O O . GLU A 1 102 ? -13.541 2.719 16.662 1.00 93.00 102 GLU A O 1
ATOM 861 N N . GLU A 1 103 ? -11.831 4.169 16.548 1.00 90.62 103 GLU A N 1
ATOM 862 C CA . GLU A 1 103 ? -12.434 5.007 15.510 1.00 90.62 103 GLU A CA 1
ATOM 863 C C . GLU A 1 103 ? -12.538 4.258 14.177 1.00 90.62 103 GLU A C 1
ATOM 865 O O . GLU A 1 103 ? -13.557 4.358 13.494 1.00 90.62 103 GLU A O 1
ATOM 870 N N . VAL A 1 104 ? -11.533 3.456 13.814 1.00 89.69 104 VAL A N 1
ATOM 871 C CA . VAL A 1 104 ? -11.598 2.605 12.619 1.00 89.69 104 VAL A CA 1
ATOM 872 C C . VAL A 1 104 ? -12.760 1.614 12.711 1.00 89.69 104 VAL A C 1
ATOM 874 O O . VAL A 1 104 ? -13.572 1.548 11.791 1.00 89.69 104 VAL A O 1
ATOM 877 N N . GLU A 1 105 ? -12.875 0.874 13.817 1.00 89.75 105 GLU A N 1
ATOM 878 C CA . GLU A 1 105 ? -13.949 -0.112 14.010 1.00 89.75 105 GLU A CA 1
ATOM 879 C C . GLU A 1 105 ? -15.335 0.538 14.123 1.00 89.75 105 GLU A C 1
ATOM 881 O O . GLU A 1 105 ? -16.337 -0.065 13.735 1.00 89.75 105 GLU A O 1
ATOM 886 N N . HIS A 1 106 ? -15.410 1.771 14.635 1.00 86.81 106 HIS A N 1
ATOM 887 C CA . HIS A 1 106 ? -16.652 2.537 14.677 1.00 86.81 106 HIS A CA 1
ATOM 888 C C . HIS A 1 106 ? -17.156 2.890 13.272 1.00 86.81 106 HIS A C 1
ATOM 890 O O . HIS A 1 106 ? -18.345 2.734 13.005 1.00 86.81 106 HIS A O 1
ATOM 896 N N . ASN A 1 107 ? -16.260 3.333 12.385 1.00 83.06 107 ASN A N 1
ATOM 897 C CA . ASN A 1 107 ? -16.622 3.814 11.049 1.00 83.06 107 ASN A CA 1
ATOM 898 C C . ASN A 1 107 ? -16.738 2.684 10.010 1.00 83.06 107 ASN A C 1
ATOM 900 O O . ASN A 1 107 ? -17.638 2.699 9.178 1.00 83.06 107 ASN A O 1
ATOM 904 N N . LEU A 1 108 ? -15.851 1.685 10.045 1.00 83.38 108 LEU A N 1
ATOM 905 C CA . LEU A 1 108 ? -15.834 0.590 9.059 1.00 83.38 108 LEU A CA 1
ATOM 906 C C . LEU A 1 108 ? -16.585 -0.660 9.526 1.00 83.38 108 LEU A C 1
ATOM 908 O O . LEU A 1 108 ? -16.745 -1.622 8.770 1.00 83.38 108 LEU A O 1
ATOM 912 N N . GLY A 1 109 ? -17.033 -0.660 10.780 1.00 85.94 109 GLY A N 1
ATOM 913 C CA . GLY A 1 109 ? -17.485 -1.858 11.464 1.00 85.94 109 GLY A CA 1
ATOM 914 C C . GLY A 1 109 ? -16.317 -2.732 11.920 1.00 85.94 109 GLY A C 1
ATOM 915 O O . GLY A 1 109 ? -15.139 -2.417 11.760 1.00 85.94 109 GLY A O 1
ATOM 916 N N . LYS A 1 110 ? -16.657 -3.873 12.518 1.00 91.12 110 LYS A N 1
ATOM 917 C CA . LYS A 1 110 ? -15.657 -4.816 13.015 1.00 91.12 110 LYS A CA 1
ATOM 918 C C . LYS A 1 110 ? -14.929 -5.486 11.848 1.00 91.12 110 LYS A C 1
ATOM 920 O O . LYS A 1 110 ? -15.577 -6.002 10.939 1.00 91.12 110 LYS A O 1
ATOM 925 N N . ALA A 1 111 ? -13.602 -5.535 11.925 1.00 91.88 111 ALA A N 1
ATOM 926 C CA . ALA A 1 111 ? -12.782 -6.284 10.982 1.00 91.88 111 ALA A CA 1
ATOM 927 C C . ALA A 1 111 ? -13.163 -7.775 10.952 1.00 91.88 111 ALA A C 1
ATOM 929 O O . ALA A 1 111 ? -13.559 -8.355 11.969 1.00 91.88 111 ALA A O 1
ATOM 930 N N . ASP A 1 112 ? -12.996 -8.412 9.791 1.00 91.81 112 ASP A N 1
ATOM 931 C CA . ASP A 1 112 ? -13.230 -9.849 9.626 1.00 91.81 112 ASP A CA 1
ATOM 932 C C . ASP A 1 112 ? -12.243 -10.664 10.474 1.00 91.81 112 ASP A C 1
ATOM 934 O O . ASP A 1 112 ? -12.587 -11.718 11.016 1.00 91.81 112 ASP A O 1
ATOM 938 N N . LYS A 1 113 ? -11.001 -10.172 10.570 1.00 92.56 113 LYS A N 1
ATOM 939 C CA . LYS A 1 113 ? -9.912 -10.748 11.364 1.00 92.56 113 LYS A CA 1
ATOM 940 C C . LYS A 1 113 ? -8.994 -9.643 11.886 1.00 92.56 113 LYS A C 1
ATOM 942 O O . LYS A 1 113 ? -8.898 -8.569 11.296 1.00 92.56 113 LYS A O 1
ATOM 947 N N . GLU A 1 114 ? -8.276 -9.954 12.955 1.00 93.81 114 GLU A N 1
ATOM 948 C CA . GLU A 1 114 ? -7.156 -9.162 13.457 1.00 93.81 114 GLU A CA 1
ATOM 949 C C . GLU A 1 114 ? -5.919 -10.062 13.452 1.00 93.81 114 GLU A C 1
ATOM 951 O O . GLU A 1 114 ? -5.938 -11.133 14.058 1.00 93.81 114 GLU A O 1
ATOM 956 N N . LEU A 1 115 ? -4.889 -9.655 12.714 1.00 91.56 115 LEU A N 1
ATOM 957 C CA . LEU A 1 115 ? -3.607 -10.355 12.613 1.00 91.56 115 LEU A CA 1
ATOM 958 C C . LEU A 1 115 ? -2.528 -9.565 13.354 1.00 91.56 115 LEU A C 1
ATOM 960 O O . LEU A 1 115 ? -2.729 -8.399 13.704 1.00 91.56 115 LEU A O 1
ATOM 964 N N . THR A 1 116 ? -1.371 -10.184 13.565 1.00 88.94 116 THR A N 1
ATOM 965 C CA . THR A 1 116 ? -0.217 -9.508 14.164 1.00 88.94 116 THR A CA 1
ATOM 966 C C . THR A 1 116 ? 0.924 -9.443 13.158 1.00 88.94 116 THR A C 1
ATOM 968 O O . THR A 1 116 ? 1.279 -10.446 12.549 1.00 88.94 116 THR A O 1
ATOM 971 N N . GLU A 1 117 ? 1.500 -8.257 12.971 1.00 84.69 117 GLU A N 1
ATOM 972 C CA . GLU A 1 117 ? 2.740 -8.077 12.221 1.00 84.69 117 GLU A CA 1
ATOM 973 C C . GLU A 1 117 ? 3.848 -7.685 13.200 1.00 84.69 117 GLU A C 1
ATOM 975 O O . GLU A 1 117 ? 3.721 -6.744 13.990 1.00 84.69 117 GLU A O 1
ATOM 980 N N . GLY A 1 118 ? 4.944 -8.430 13.157 1.00 82.38 118 GLY A N 1
ATOM 981 C CA . GLY A 1 118 ? 6.072 -8.229 14.044 1.00 82.38 118 GLY A CA 1
ATOM 982 C C . GLY A 1 118 ? 7.372 -8.702 13.425 1.00 82.38 118 GLY A C 1
ATOM 983 O O . GLY A 1 118 ? 7.399 -9.374 12.393 1.00 82.38 118 GLY A O 1
ATOM 984 N N . ILE A 1 119 ? 8.466 -8.342 14.079 1.00 78.56 119 ILE A N 1
ATOM 985 C CA . ILE A 1 119 ? 9.819 -8.656 13.645 1.00 78.56 119 ILE A CA 1
ATOM 986 C C . ILE A 1 119 ? 10.524 -9.486 14.716 1.00 78.56 119 ILE A C 1
ATOM 988 O O . ILE A 1 119 ? 10.459 -9.212 15.920 1.00 78.56 119 ILE A O 1
ATOM 992 N N . MET A 1 120 ? 11.215 -10.533 14.272 1.00 76.19 120 MET A N 1
ATOM 993 C CA . MET A 1 120 ? 12.048 -11.345 15.147 1.00 76.19 120 MET A CA 1
ATOM 994 C C . MET A 1 120 ? 13.428 -10.700 15.279 1.00 76.19 120 MET A C 1
ATOM 996 O O . MET A 1 120 ? 14.240 -10.740 14.355 1.00 76.19 120 MET A O 1
ATOM 1000 N N . TRP A 1 121 ? 13.702 -10.126 16.447 1.00 74.75 121 TRP A N 1
ATOM 1001 C CA . TRP A 1 121 ? 15.037 -9.677 16.828 1.00 74.75 121 TRP A CA 1
ATOM 1002 C C . TRP A 1 121 ? 15.783 -10.791 17.565 1.00 74.75 121 TRP A C 1
ATOM 1004 O O . TRP A 1 121 ? 15.182 -11.710 18.122 1.00 74.75 121 TRP A O 1
ATOM 1014 N N . ALA A 1 122 ? 17.112 -10.678 17.647 1.00 73.25 122 ALA A N 1
ATOM 1015 C CA . ALA A 1 122 ? 17.946 -11.615 18.410 1.00 73.25 122 ALA A CA 1
ATOM 1016 C C . ALA A 1 122 ? 17.524 -11.742 19.891 1.00 73.25 122 ALA A C 1
ATOM 1018 O O . ALA A 1 122 ? 17.819 -12.745 20.535 1.00 73.25 122 ALA A O 1
ATOM 1019 N N . THR A 1 123 ? 16.838 -10.729 20.430 1.00 74.50 123 THR A N 1
ATOM 1020 C CA . THR A 1 123 ? 16.370 -10.648 21.820 1.00 74.50 123 THR A CA 1
ATOM 1021 C C . THR A 1 123 ? 14.907 -11.055 22.015 1.00 74.50 123 THR A C 1
ATOM 1023 O O . THR A 1 123 ? 14.439 -11.054 23.151 1.00 74.50 123 THR A O 1
ATOM 1026 N N . GLY A 1 124 ? 14.178 -11.393 20.948 1.00 74.69 124 GLY A N 1
ATOM 1027 C CA . GLY A 1 124 ? 12.773 -11.795 21.014 1.00 74.69 124 GLY A CA 1
ATOM 1028 C C . GLY A 1 124 ? 11.931 -11.273 19.850 1.00 74.69 124 GLY A C 1
ATOM 1029 O O . GLY A 1 124 ? 12.388 -10.473 19.033 1.00 74.69 124 GLY A O 1
ATOM 1030 N N . TYR A 1 125 ? 10.686 -11.739 19.787 1.00 76.81 125 TYR A N 1
ATOM 1031 C CA . TYR A 1 125 ? 9.692 -11.259 18.831 1.00 76.81 125 TYR A CA 1
ATOM 1032 C C . TYR A 1 125 ? 9.063 -9.957 19.333 1.00 76.81 125 TYR A C 1
ATOM 1034 O O . TYR A 1 125 ? 8.589 -9.896 20.470 1.00 76.81 125 TYR A O 1
ATOM 1042 N N . VAL A 1 126 ? 9.069 -8.925 18.493 1.00 81.94 126 VAL A N 1
ATOM 1043 C CA . VAL A 1 126 ? 8.462 -7.624 18.785 1.00 81.94 126 VAL A CA 1
ATOM 1044 C C . VAL A 1 126 ? 7.282 -7.429 17.848 1.00 81.94 126 VAL A C 1
ATOM 1046 O O . VAL A 1 126 ? 7.448 -7.443 16.632 1.00 81.94 126 VAL A O 1
ATOM 1049 N N . VAL A 1 127 ? 6.097 -7.242 18.427 1.00 82.75 127 VAL A N 1
ATOM 1050 C CA . VAL A 1 127 ? 4.889 -6.870 17.686 1.00 82.75 127 VAL A CA 1
ATOM 1051 C C . VAL A 1 127 ? 4.986 -5.399 17.308 1.00 82.75 127 VAL A C 1
ATOM 1053 O O . VAL A 1 127 ? 4.983 -4.544 18.194 1.00 82.75 127 VAL A O 1
ATOM 1056 N N . GLU A 1 128 ? 5.049 -5.111 16.012 1.00 86.62 128 GLU A N 1
ATOM 1057 C CA . GLU A 1 128 ? 5.101 -3.740 15.497 1.00 86.62 128 GLU A CA 1
ATOM 1058 C C . GLU A 1 128 ? 3.690 -3.190 15.287 1.00 86.62 128 GLU A C 1
ATOM 1060 O O . GLU A 1 128 ? 3.378 -2.070 15.693 1.00 86.62 128 GLU A O 1
ATOM 1065 N N . SER A 1 129 ? 2.803 -3.994 14.697 1.00 91.19 129 SER A N 1
ATOM 1066 C CA . SER A 1 129 ? 1.436 -3.567 14.425 1.00 91.19 129 SER A CA 1
ATOM 1067 C C . SER A 1 129 ? 0.420 -4.698 14.536 1.00 91.19 129 SER A C 1
ATOM 1069 O O . SER A 1 129 ? 0.726 -5.879 14.372 1.00 91.19 129 SER A O 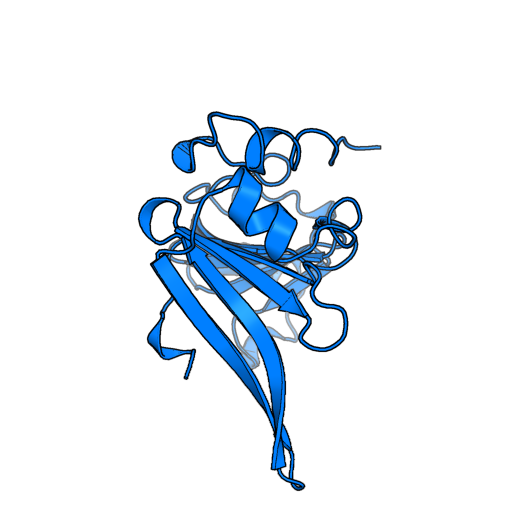1
ATOM 1071 N N . ARG A 1 130 ? -0.824 -4.316 14.820 1.00 94.25 130 ARG A N 1
ATOM 1072 C CA . ARG A 1 130 ? -2.001 -5.172 14.651 1.00 94.25 130 ARG A CA 1
ATOM 1073 C C . ARG A 1 130 ? -2.638 -4.837 13.318 1.00 94.25 130 ARG A C 1
ATOM 1075 O O . ARG A 1 130 ? -2.762 -3.666 12.977 1.00 94.25 130 ARG A O 1
ATOM 1082 N N . VAL A 1 131 ? -3.064 -5.843 12.574 1.00 94.75 131 VAL A N 1
ATOM 1083 C CA . VAL A 1 131 ? -3.596 -5.660 11.224 1.00 94.75 131 VAL A CA 1
ATOM 1084 C C . VAL A 1 131 ? -5.075 -5.994 11.226 1.00 94.75 131 VAL A C 1
ATOM 1086 O O . VAL A 1 131 ? -5.458 -7.151 11.383 1.00 94.75 131 VAL A O 1
ATOM 1089 N N . LEU A 1 132 ? -5.912 -4.976 11.050 1.00 94.00 132 LEU A N 1
ATOM 1090 C CA . LEU A 1 132 ? -7.353 -5.135 10.887 1.00 94.00 132 LEU A CA 1
ATOM 1091 C C . LEU A 1 132 ? -7.647 -5.501 9.435 1.00 94.00 132 LEU A C 1
ATOM 1093 O O . LEU A 1 132 ? -7.356 -4.720 8.527 1.00 94.00 132 LEU A O 1
ATOM 1097 N N . VAL A 1 133 ? -8.215 -6.684 9.218 1.00 92.44 133 VAL A N 1
ATOM 1098 C CA . VAL A 1 133 ? -8.460 -7.242 7.886 1.00 92.44 133 VAL A CA 1
ATOM 1099 C C . VAL A 1 133 ? -9.928 -7.093 7.501 1.00 92.44 133 VAL A C 1
ATOM 1101 O O . VAL A 1 133 ? -10.807 -7.641 8.165 1.00 92.44 133 VAL A O 1
ATOM 1104 N N . TYR A 1 134 ? -10.181 -6.411 6.386 1.00 89.19 134 TYR A N 1
ATOM 1105 C CA . TYR A 1 134 ? -11.494 -6.260 5.762 1.00 89.19 134 TYR A CA 1
ATOM 1106 C C . TYR A 1 134 ? -11.472 -6.949 4.389 1.00 89.19 134 TYR A C 1
ATOM 1108 O O . TYR A 1 134 ? -11.229 -6.327 3.350 1.00 89.19 134 TYR A O 1
ATOM 1116 N N . ASN A 1 135 ? -11.720 -8.259 4.374 1.00 86.19 135 ASN A N 1
ATOM 1117 C CA . ASN A 1 135 ? -11.543 -9.143 3.218 1.00 86.19 135 ASN A CA 1
ATOM 1118 C C . ASN A 1 135 ? -12.399 -8.725 2.027 1.00 86.19 135 ASN A C 1
ATOM 1120 O O . ASN A 1 135 ? -11.920 -8.671 0.894 1.00 86.19 135 ASN A O 1
ATOM 1124 N N . LYS A 1 136 ? -13.669 -8.383 2.277 1.00 83.50 136 LYS A N 1
ATOM 1125 C CA . LYS A 1 136 ? -14.591 -7.948 1.217 1.00 83.50 136 LYS A CA 1
ATOM 1126 C C . LYS A 1 136 ? -14.093 -6.680 0.515 1.00 83.50 136 LYS A C 1
ATOM 1128 O O . LYS A 1 136 ? -14.292 -6.530 -0.686 1.00 83.50 136 LYS A O 1
ATOM 1133 N N . ALA A 1 137 ? -13.453 -5.795 1.273 1.00 82.12 137 ALA A N 1
ATOM 1134 C CA . ALA A 1 137 ? -12.891 -4.539 0.798 1.00 82.12 137 ALA A CA 1
ATOM 1135 C C . ALA A 1 137 ? -11.465 -4.679 0.241 1.00 82.12 137 ALA A C 1
ATOM 1137 O O . ALA A 1 137 ? -10.954 -3.714 -0.325 1.00 82.12 137 ALA A O 1
ATOM 1138 N N . LYS A 1 138 ? -10.823 -5.847 0.406 1.00 87.44 138 LYS A N 1
ATOM 1139 C CA . LYS A 1 138 ? -9.392 -6.062 0.137 1.00 87.44 138 LYS A CA 1
ATOM 1140 C C . LYS A 1 138 ? -8.508 -5.028 0.844 1.00 87.44 138 LYS A C 1
ATOM 1142 O O . LYS A 1 138 ? -7.544 -4.528 0.269 1.00 87.44 138 LYS A O 1
ATOM 1147 N N . LEU A 1 139 ? -8.891 -4.663 2.065 1.00 89.69 139 LEU A N 1
ATOM 1148 C CA . LEU A 1 139 ? -8.315 -3.559 2.824 1.00 89.69 139 LEU A CA 1
ATOM 1149 C C . LEU A 1 139 ? -7.726 -4.082 4.132 1.00 89.69 139 LEU A C 1
ATOM 1151 O O . LEU A 1 139 ? -8.368 -4.844 4.853 1.00 89.69 139 LEU A O 1
ATOM 1155 N N . PHE A 1 140 ? -6.517 -3.630 4.443 1.00 92.56 140 PHE A N 1
ATOM 1156 C CA . PHE A 1 140 ? -5.789 -3.991 5.649 1.00 92.56 140 PHE A CA 1
ATOM 1157 C C . PHE A 1 140 ? -5.309 -2.705 6.306 1.00 92.56 140 PHE A C 1
ATOM 1159 O O . PHE A 1 140 ? -4.569 -1.930 5.697 1.00 92.56 140 PHE A O 1
ATOM 1166 N N . ILE A 1 141 ? -5.743 -2.467 7.537 1.00 93.25 141 ILE A N 1
ATOM 1167 C CA . ILE A 1 141 ? -5.366 -1.275 8.295 1.00 93.25 141 ILE A CA 1
ATOM 1168 C C . ILE A 1 141 ? -4.416 -1.713 9.397 1.00 93.25 141 ILE A C 1
ATOM 1170 O O . ILE A 1 141 ? -4.792 -2.479 10.282 1.00 93.25 141 ILE A O 1
ATOM 1174 N N . HIS A 1 142 ? -3.182 -1.234 9.326 1.00 95.50 142 HIS A N 1
ATOM 1175 C CA . HIS A 1 142 ? -2.165 -1.490 10.331 1.00 95.50 142 HIS A CA 1
ATOM 1176 C C . HIS A 1 142 ? -2.282 -0.442 11.430 1.00 95.50 142 HIS A C 1
ATOM 1178 O O . HIS A 1 142 ? -2.212 0.764 11.176 1.00 95.50 142 HIS A O 1
ATOM 1184 N N . ILE A 1 143 ? -2.459 -0.935 12.647 1.00 96.44 143 ILE A N 1
ATOM 1185 C CA . ILE A 1 143 ? -2.524 -0.174 13.882 1.00 96.44 143 ILE A CA 1
ATOM 1186 C C . ILE A 1 143 ? -1.206 -0.375 14.616 1.00 96.44 143 ILE A C 1
ATOM 1188 O O . ILE A 1 143 ? -0.867 -1.492 15.004 1.00 96.44 143 ILE A O 1
ATOM 1192 N N . ASP A 1 144 ? -0.477 0.709 14.823 1.00 95.12 144 ASP A N 1
ATOM 1193 C CA . ASP A 1 144 ? 0.743 0.731 15.615 1.00 95.12 144 ASP A CA 1
ATOM 1194 C C . ASP A 1 144 ? 0.461 0.259 17.047 1.00 95.12 144 ASP A C 1
ATOM 1196 O O . ASP A 1 144 ? -0.466 0.736 17.709 1.00 95.12 144 ASP A O 1
ATOM 1200 N N . ASN A 1 145 ? 1.239 -0.715 17.521 1.00 91.88 145 ASN A N 1
ATOM 1201 C CA . ASN A 1 145 ? 0.954 -1.383 18.789 1.00 91.88 145 ASN A CA 1
ATOM 1202 C C . ASN A 1 145 ? 1.249 -0.503 20.021 1.00 91.88 145 ASN A C 1
ATOM 1204 O O . ASN A 1 145 ? 0.696 -0.764 21.089 1.00 91.88 145 ASN A O 1
ATOM 1208 N N . GLU A 1 146 ? 2.083 0.535 19.893 1.00 92.12 146 GLU A N 1
ATOM 1209 C CA . GLU A 1 146 ? 2.412 1.448 20.997 1.00 92.12 146 GLU A CA 1
ATOM 1210 C C . GLU A 1 146 ? 1.401 2.593 21.116 1.00 92.12 146 GLU A C 1
ATOM 1212 O O . GLU A 1 146 ? 0.975 2.958 22.213 1.00 92.12 146 GLU A O 1
ATOM 1217 N N . THR A 1 147 ? 1.005 3.164 19.981 1.00 95.50 147 THR A N 1
ATOM 1218 C CA . THR A 1 147 ? 0.155 4.358 19.911 1.00 95.50 147 THR A CA 1
ATOM 1219 C C . THR A 1 147 ? -1.322 4.042 19.691 1.00 95.50 147 THR A C 1
ATOM 1221 O O . THR A 1 147 ? -2.159 4.921 19.902 1.00 95.50 147 THR A O 1
ATOM 1224 N N . ASN A 1 148 ? -1.649 2.805 19.302 1.00 95.56 148 ASN A N 1
ATOM 1225 C CA . ASN A 1 148 ? -2.994 2.346 18.942 1.00 95.56 148 ASN A CA 1
ATOM 1226 C C . ASN A 1 148 ? -3.626 3.154 17.792 1.00 95.56 148 ASN A C 1
ATOM 1228 O O . ASN A 1 148 ? -4.844 3.348 17.748 1.00 95.56 148 ASN A O 1
ATOM 1232 N N . ARG A 1 149 ? -2.795 3.651 16.867 1.00 95.50 149 ARG A N 1
ATOM 1233 C CA . ARG A 1 149 ? -3.194 4.506 15.739 1.00 95.50 149 ARG A CA 1
ATOM 1234 C C . ARG A 1 149 ? -2.788 3.920 14.398 1.00 95.50 149 ARG A C 1
ATOM 1236 O O . ARG A 1 149 ? -1.883 3.094 14.333 1.00 95.50 149 ARG A O 1
ATOM 1243 N N . ILE A 1 150 ? -3.435 4.370 13.324 1.00 94.31 150 ILE A N 1
ATOM 1244 C CA . ILE A 1 150 ? -3.087 3.947 11.963 1.00 94.31 150 ILE A CA 1
ATOM 1245 C C . ILE A 1 150 ? -1.631 4.317 11.643 1.00 94.31 150 ILE A C 1
ATOM 1247 O O . ILE A 1 150 ? -1.249 5.485 11.715 1.00 94.31 150 ILE A O 1
ATOM 1251 N N . CYS A 1 151 ? -0.842 3.330 11.218 1.00 95.00 151 CYS A N 1
ATOM 1252 C CA . CYS A 1 151 ? 0.531 3.520 10.736 1.00 95.00 151 CYS A CA 1
ATOM 1253 C C . CYS A 1 151 ? 0.753 3.042 9.297 1.00 95.00 151 CYS A C 1
ATOM 1255 O O . CYS A 1 151 ? 1.744 3.413 8.667 1.00 95.00 151 CYS A O 1
ATOM 1257 N N . GLU A 1 152 ? -0.166 2.246 8.751 1.00 94.88 152 GLU A N 1
ATOM 1258 C CA . GLU A 1 152 ? -0.132 1.806 7.362 1.00 94.88 152 GLU A CA 1
ATOM 1259 C C . GLU A 1 152 ? -1.526 1.406 6.869 1.00 94.88 152 GLU A C 1
ATOM 1261 O O . GLU A 1 152 ? -2.342 0.865 7.615 1.00 94.88 152 GLU A O 1
ATOM 1266 N N . ILE A 1 153 ? -1.773 1.624 5.578 1.00 92.56 153 ILE A N 1
ATOM 1267 C CA . ILE A 1 153 ? -2.889 1.006 4.864 1.00 92.56 153 ILE A CA 1
ATOM 1268 C C . ILE A 1 153 ? -2.348 0.151 3.726 1.00 92.56 153 ILE A C 1
ATOM 1270 O O . ILE A 1 153 ? -1.524 0.601 2.928 1.00 92.56 153 ILE A O 1
ATOM 1274 N N . ARG A 1 154 ? -2.862 -1.071 3.613 1.00 92.94 154 ARG A N 1
ATOM 1275 C CA . ARG A 1 154 ? -2.641 -1.937 2.460 1.00 92.94 154 ARG A CA 1
ATOM 1276 C C . ARG A 1 154 ? -3.955 -2.189 1.740 1.00 92.94 154 ARG A C 1
ATOM 1278 O O . ARG A 1 154 ? -4.987 -2.393 2.376 1.00 92.94 154 ARG A O 1
ATOM 1285 N N . TYR A 1 155 ? -3.917 -2.176 0.415 1.00 90.31 155 TYR A N 1
ATOM 1286 C CA . TYR A 1 155 ? -5.104 -2.352 -0.412 1.00 90.31 155 TYR A CA 1
ATOM 1287 C C . TYR A 1 155 ? -4.790 -3.190 -1.651 1.00 90.31 155 TYR A C 1
ATOM 1289 O O . TYR A 1 155 ? -3.930 -2.826 -2.451 1.00 90.31 155 TYR A O 1
ATOM 1297 N N . GLY A 1 156 ? -5.484 -4.315 -1.808 1.00 88.56 156 GLY A N 1
ATOM 1298 C CA . GLY A 1 156 ? -5.243 -5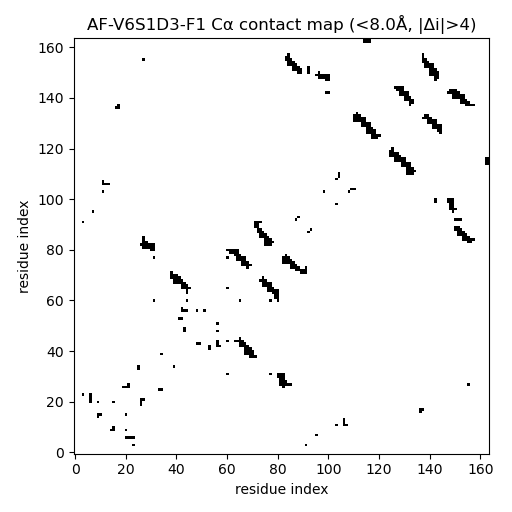.276 -2.883 1.00 88.56 156 GLY A CA 1
ATOM 1299 C C . GLY A 1 156 ? -5.351 -6.727 -2.436 1.00 88.56 156 GLY A C 1
ATOM 1300 O O . GLY A 1 156 ? -5.726 -7.033 -1.306 1.00 88.56 156 GLY A O 1
ATOM 1301 N N . ASP A 1 157 ? -5.031 -7.628 -3.359 1.00 74.62 157 ASP A N 1
ATOM 1302 C CA . ASP A 1 157 ? -5.024 -9.066 -3.097 1.00 74.62 157 ASP A CA 1
ATOM 1303 C C . ASP A 1 157 ? -3.777 -9.416 -2.268 1.00 74.62 157 ASP A C 1
ATOM 1305 O O . ASP A 1 157 ? -2.691 -9.600 -2.811 1.00 74.62 157 ASP A O 1
ATOM 1309 N N . VAL A 1 158 ? -3.912 -9.457 -0.943 1.00 65.44 158 VAL A N 1
ATOM 1310 C CA . VAL A 1 158 ? -2.807 -9.810 -0.044 1.00 65.44 158 VAL A CA 1
ATOM 1311 C C . VAL A 1 158 ? -2.717 -11.319 0.120 1.00 65.44 158 VAL A C 1
ATOM 1313 O O . VAL A 1 158 ? -3.716 -12.013 0.305 1.00 65.44 158 VAL A O 1
ATOM 1316 N N . ASN A 1 159 ? -1.490 -11.830 0.106 1.00 64.12 159 ASN A N 1
ATOM 1317 C CA . ASN A 1 159 ? -1.212 -13.185 0.547 1.00 64.12 159 ASN A CA 1
ATOM 1318 C C . ASN A 1 159 ? -1.260 -13.233 2.086 1.00 64.12 159 ASN A C 1
ATOM 1320 O O . ASN A 1 159 ? -0.291 -12.867 2.745 1.00 64.12 159 ASN A O 1
ATOM 1324 N N . GLU A 1 160 ? -2.385 -13.677 2.658 1.00 59.78 160 GLU A N 1
ATOM 1325 C CA . GLU A 1 160 ? -2.563 -13.801 4.119 1.00 59.78 160 GLU A CA 1
ATOM 1326 C C . GLU A 1 160 ? -1.501 -14.699 4.784 1.00 59.78 160 GLU A C 1
ATOM 1328 O O . GLU A 1 160 ? -1.246 -14.545 5.971 1.00 59.78 160 GLU A O 1
ATOM 1333 N N . ASN A 1 161 ? -0.819 -15.577 4.033 1.00 58.19 161 ASN A N 1
ATOM 1334 C CA . ASN A 1 161 ? 0.228 -16.464 4.563 1.00 58.19 161 ASN A CA 1
ATOM 1335 C C . ASN A 1 161 ? 1.509 -15.736 5.021 1.00 58.19 161 ASN A C 1
ATOM 1337 O O . ASN A 1 161 ? 2.460 -16.390 5.438 1.00 58.19 161 ASN A O 1
ATOM 1341 N N . VAL A 1 162 ? 1.579 -14.411 4.866 1.00 59.59 162 VAL A N 1
ATOM 1342 C CA . VAL A 1 162 ? 2.712 -13.585 5.316 1.00 59.59 162 VAL A CA 1
ATOM 1343 C C . VAL A 1 162 ? 2.515 -13.094 6.760 1.00 59.59 162 VAL A C 1
ATOM 1345 O O . VAL A 1 162 ? 3.427 -12.506 7.333 1.00 59.59 162 VAL A O 1
ATOM 1348 N N . TYR A 1 163 ? 1.348 -13.346 7.356 1.00 58.78 163 TYR A N 1
ATOM 1349 C CA . TYR A 1 163 ? 1.021 -12.965 8.728 1.00 58.78 163 TYR A CA 1
ATOM 1350 C C . TYR A 1 163 ? 0.870 -14.204 9.615 1.00 58.78 163 TYR A C 1
ATOM 1352 O O . TYR A 1 163 ? 0.390 -15.240 9.147 1.00 58.78 163 TYR A O 1
ATOM 1360 N N . ASP A 1 164 ? 1.274 -14.064 10.880 1.00 52.22 164 ASP A N 1
ATOM 1361 C CA . ASP A 1 164 ? 1.147 -15.090 11.924 1.00 52.22 164 ASP A CA 1
ATOM 1362 C C . ASP A 1 164 ? -0.239 -15.069 12.599 1.00 52.22 164 ASP A C 1
ATOM 1364 O O . ASP A 1 164 ? -0.796 -13.962 12.821 1.00 52.22 164 ASP A O 1
#

Mean predicted aligned error: 6.54 Å

Solvent-accessible surface area (backbone atoms only — not comparable to full-atom values): 9280 Å² total; per-residue (Å²): 139,79,77,76,64,70,59,53,56,49,66,58,41,99,71,59,50,59,92,71,53,50,60,89,95,41,41,75,68,34,52,56,86,74,55,60,72,88,47,53,69,48,72,49,67,49,83,89,54,67,87,51,54,69,66,60,48,58,65,44,35,71,82,40,50,33,38,41,33,32,76,49,38,39,35,33,36,34,49,88,38,16,24,48,31,40,38,34,24,63,71,62,41,57,91,49,42,80,43,35,58,69,57,47,36,67,56,73,40,78,54,80,44,76,42,46,43,62,50,80,49,100,91,46,78,43,73,54,26,38,32,38,29,33,72,94,56,31,36,33,42,28,25,28,61,89,77,44,17,38,61,34,42,37,40,37,85,71,71,70,87,81,53,104

Secondary structure (DSSP, 8-state):
----SHHHHHHHSTT--TTT--BTTB-TT-BGGGS-GGGEEEEES-GGGTTS-HHHHHHHTTTS-EEEEETTTEEEEEETTEEEEEEE-GGGGGGGTT-BHHHHHHHH-S-SEEEEEEEEETTEEEEEEEEEEEGGGTEEEEEETTT-BEEEEEEE---GGG--

Organism: NCBI:txid1107311

Foldseek 3Di:
DDPLPVQVCLVLPPDNDLQPHDQRPDHFFDFPVPDDLVQWPDKAFDPVCPPPDSVVSSVCLCPGWTWTAGPQQWIFTRDNRTTAKIKHADNSCVVFQLPAPVNCCVRVNQAPDKFFDWDQDPVGIDTQWIWRHRPVSQKIFTQGPPNRGTGMIMHGDDDPVVTD

Sequence (164 aa):
MNDHRDLFENLFDDGFDSNTFKVDNLKLYDKYEKIDFKKIQEIYISPETERLSLKNKFDKLKNVDGFVHLIDGISLEISNEIIKYFKLRDKSIEKITSITKEEVEHNLGKADKELTEGIMWATGYVVESRVLVYNKAKLFIHIDNETNRICEIRYGDVNENVYD

Radius of gyration: 16.47 Å; Cα contacts (8 Å, |Δi|>4): 290; chains: 1; bounding box: 43×37×41 Å

Nearest PDB structures (foldseek):
  8xpg-assembly1_B  TM=3.297E-01  e=3.975E+00  Homo sapiens
  6fh3-assembly1_A  TM=4.689E-01  e=7.781E+00  Geobacillus stearothermophilus
  7n3k-assembly4_G  TM=2.907E-01  e=6.886E+00  Severe acute respiratory syndrome coronavirus 2